Protein AF-A0A2G9UEG2-F1 (afdb_monomer)

Structure (mmCIF, N/CA/C/O backbone):
data_AF-A0A2G9UEG2-F1
#
_entry.id   AF-A0A2G9UEG2-F1
#
loop_
_atom_site.group_PDB
_atom_site.id
_atom_site.type_symbol
_atom_site.label_atom_id
_atom_site.label_alt_id
_atom_site.label_comp_id
_atom_site.label_asym_id
_atom_site.label_entity_id
_atom_site.label_seq_id
_atom_site.pdbx_PDB_ins_code
_atom_site.Cartn_x
_atom_site.Cartn_y
_atom_site.Cartn_z
_atom_site.occupancy
_atom_site.B_iso_or_equiv
_atom_site.auth_seq_id
_atom_site.auth_comp_id
_atom_site.auth_asym_id
_atom_site.auth_atom_id
_atom_site.pdbx_PDB_model_num
ATOM 1 N N . MET A 1 1 ? 7.760 -17.432 30.596 1.00 38.25 1 MET A N 1
ATOM 2 C CA . MET A 1 1 ? 7.199 -16.303 29.826 1.00 38.25 1 MET A CA 1
ATOM 3 C C . MET A 1 1 ? 7.006 -16.795 28.403 1.00 38.25 1 MET A C 1
ATOM 5 O O . MET A 1 1 ? 7.996 -17.050 27.735 1.00 38.25 1 MET A O 1
ATOM 9 N N . VAL A 1 2 ? 5.769 -17.076 27.994 1.00 44.31 2 VAL A N 1
ATOM 10 C CA . VAL A 1 2 ? 5.462 -17.535 26.629 1.00 44.31 2 VAL A CA 1
ATOM 11 C C . VAL A 1 2 ? 5.558 -16.311 25.720 1.00 44.31 2 VAL A C 1
ATOM 13 O O . VAL A 1 2 ? 4.863 -15.330 25.967 1.00 44.31 2 VAL A O 1
ATOM 16 N N . SER A 1 3 ? 6.457 -16.313 24.736 1.00 55.91 3 SER A N 1
ATOM 17 C CA . SER A 1 3 ? 6.538 -15.226 23.756 1.00 55.91 3 SER A CA 1
ATOM 18 C C . SER A 1 3 ? 5.252 -15.209 22.929 1.00 55.91 3 SER A C 1
ATOM 20 O O . SER A 1 3 ? 4.931 -16.217 22.297 1.00 55.91 3 SER A O 1
ATOM 22 N N . SER A 1 4 ? 4.517 -14.095 22.947 1.00 63.75 4 SER A N 1
ATOM 23 C CA . SER A 1 4 ? 3.327 -13.897 22.113 1.00 63.75 4 SER A CA 1
ATOM 24 C C . SER A 1 4 ? 3.671 -14.035 20.628 1.00 63.75 4 SER A C 1
ATOM 26 O O . SER A 1 4 ? 4.775 -13.693 20.196 1.00 63.75 4 SER A O 1
ATOM 28 N N . SER A 1 5 ? 2.732 -14.554 19.839 1.00 81.38 5 SER A N 1
ATOM 29 C CA . SER A 1 5 ? 2.911 -14.707 18.393 1.00 81.38 5 SER A CA 1
ATOM 30 C C . SER A 1 5 ? 2.965 -13.338 17.693 1.00 81.38 5 SER A C 1
ATOM 32 O O . SER A 1 5 ? 2.323 -12.383 18.128 1.00 81.38 5 SER A O 1
ATOM 34 N N . LEU A 1 6 ? 3.676 -13.227 16.560 1.00 85.25 6 LEU A N 1
ATOM 35 C CA . LEU A 1 6 ? 3.751 -11.978 15.771 1.00 85.25 6 LEU A CA 1
ATOM 36 C C . LEU A 1 6 ? 2.366 -11.437 15.360 1.00 85.25 6 LEU A C 1
ATOM 38 O O . LEU A 1 6 ? 2.195 -10.242 15.134 1.00 85.25 6 LEU A O 1
ATOM 42 N N . VAL A 1 7 ? 1.371 -12.320 15.238 1.00 84.94 7 VAL A N 1
ATOM 43 C CA . VAL A 1 7 ? -0.010 -11.951 14.901 1.00 84.94 7 VAL A CA 1
ATOM 44 C C . VAL A 1 7 ? -0.689 -11.255 16.074 1.00 84.94 7 VAL A C 1
ATOM 46 O O . VAL A 1 7 ? -1.320 -10.224 15.871 1.00 84.94 7 VAL A O 1
ATOM 49 N N . GLU A 1 8 ? -0.534 -11.783 17.287 1.00 87.38 8 GLU A N 1
ATOM 50 C CA . GLU A 1 8 ? -1.066 -11.158 18.502 1.00 87.38 8 GLU A CA 1
ATOM 51 C C . GLU A 1 8 ? -0.405 -9.801 18.754 1.00 87.38 8 GLU A C 1
ATOM 53 O O . GLU A 1 8 ? -1.088 -8.852 19.127 1.00 87.38 8 GLU A O 1
ATOM 58 N N . GLN A 1 9 ? 0.900 -9.685 18.481 1.00 91.94 9 GLN A N 1
ATOM 59 C CA . GLN A 1 9 ? 1.622 -8.411 18.552 1.00 91.94 9 GLN A CA 1
ATOM 60 C C . GLN A 1 9 ? 1.038 -7.387 17.572 1.00 91.94 9 GLN A C 1
ATOM 62 O O . GLN A 1 9 ? 0.640 -6.305 17.992 1.00 91.94 9 GLN A O 1
ATOM 67 N N . ARG A 1 10 ? 0.862 -7.759 16.295 1.00 91.19 10 ARG A N 1
ATOM 68 C CA . ARG A 1 10 ? 0.233 -6.885 15.289 1.00 91.19 10 ARG A CA 1
ATOM 69 C C . ARG A 1 10 ? -1.197 -6.494 15.665 1.00 91.19 10 ARG A C 1
ATOM 71 O O . ARG A 1 10 ? -1.585 -5.351 15.478 1.00 91.19 10 ARG A O 1
ATOM 78 N N . GLN A 1 11 ? -1.987 -7.429 16.192 1.00 91.94 11 GLN A N 1
ATOM 79 C CA . GLN A 1 11 ? -3.360 -7.156 16.630 1.00 91.94 11 GLN A CA 1
ATOM 80 C C . GLN A 1 11 ? -3.393 -6.180 17.813 1.00 91.94 11 GLN A C 1
ATOM 82 O O . GLN A 1 11 ? -4.252 -5.300 17.852 1.00 91.94 11 GLN A O 1
ATOM 87 N N . ALA A 1 12 ? -2.451 -6.305 18.752 1.00 92.88 12 ALA A N 1
ATOM 88 C CA . ALA A 1 12 ? -2.298 -5.368 19.860 1.00 92.88 12 ALA A CA 1
ATOM 89 C C . ALA A 1 12 ? -1.864 -3.975 19.374 1.00 92.88 12 ALA A C 1
ATOM 91 O O . ALA A 1 12 ? -2.416 -2.977 19.831 1.00 92.88 12 ALA A O 1
ATOM 92 N N . GLU A 1 13 ? -0.937 -3.903 18.415 1.00 95.81 13 GLU A N 1
ATOM 93 C CA . GLU A 1 13 ? -0.506 -2.650 17.781 1.00 95.81 13 GLU A CA 1
ATOM 94 C C . GLU A 1 13 ? -1.647 -1.972 17.012 1.00 95.81 13 GLU A C 1
ATOM 96 O O . GLU A 1 13 ? -1.899 -0.786 17.212 1.00 95.81 13 GLU A O 1
ATOM 101 N N . GLU A 1 14 ? -2.389 -2.718 16.186 1.00 95.00 14 GLU A N 1
ATOM 102 C CA . GLU A 1 14 ? -3.573 -2.216 15.476 1.00 95.00 14 GLU A CA 1
ATOM 103 C C . GLU A 1 14 ? -4.626 -1.681 16.453 1.00 95.00 14 GLU A C 1
ATOM 105 O O . GLU A 1 14 ? -5.210 -0.623 16.216 1.00 95.00 14 GLU A O 1
ATOM 110 N N . LYS A 1 15 ? -4.858 -2.389 17.566 1.00 94.31 15 LYS A N 1
ATOM 111 C CA . LYS A 1 15 ? -5.789 -1.949 18.609 1.00 94.31 15 LYS A CA 1
ATOM 112 C C . LYS A 1 15 ? -5.310 -0.667 19.286 1.00 94.31 15 LYS A C 1
ATOM 114 O O . LYS A 1 15 ? -6.088 0.272 19.405 1.00 94.31 15 LYS A O 1
ATOM 119 N N . ALA A 1 16 ? -4.033 -0.588 19.652 1.00 96.38 16 ALA A N 1
ATOM 120 C CA . ALA A 1 16 ? -3.452 0.614 20.242 1.00 96.38 16 ALA A CA 1
ATOM 121 C C . ALA A 1 16 ? -3.522 1.819 19.286 1.00 96.38 16 ALA A C 1
ATOM 123 O O . ALA A 1 16 ? -3.864 2.923 19.709 1.00 96.38 16 ALA A O 1
ATOM 124 N N . ALA A 1 17 ? -3.257 1.611 17.991 1.00 96.69 17 ALA A N 1
ATOM 125 C CA . ALA A 1 17 ? -3.389 2.645 16.967 1.00 96.69 17 ALA A CA 1
ATOM 126 C C . ALA A 1 17 ? -4.845 3.120 16.813 1.00 96.69 17 ALA A C 1
ATOM 128 O O . ALA A 1 17 ? -5.097 4.321 16.699 1.00 96.69 17 ALA A O 1
ATOM 129 N N . TRP A 1 18 ? -5.809 2.196 16.857 1.00 95.00 18 TRP A N 1
ATOM 130 C CA . TRP A 1 18 ? -7.236 2.520 16.816 1.00 95.00 18 TRP A CA 1
ATOM 131 C C . TRP A 1 18 ? -7.689 3.294 18.057 1.00 95.00 18 TRP A C 1
ATOM 133 O O . TRP A 1 18 ? -8.358 4.321 17.940 1.00 95.00 18 TRP A O 1
ATOM 143 N N . ASP A 1 19 ? -7.270 2.862 19.245 1.00 94.69 19 ASP A N 1
ATOM 144 C CA . ASP A 1 19 ? -7.571 3.547 20.501 1.00 94.69 19 ASP A CA 1
ATOM 145 C C . ASP A 1 19 ? -6.984 4.968 20.510 1.00 94.69 19 ASP A C 1
ATOM 147 O O . ASP A 1 19 ? -7.671 5.920 20.891 1.00 94.69 19 ASP A O 1
ATOM 151 N N . ALA A 1 20 ? -5.757 5.145 20.010 1.00 97.00 20 ALA A N 1
ATOM 152 C CA . ALA A 1 20 ? -5.134 6.457 19.843 1.00 97.00 20 ALA A CA 1
ATOM 153 C C . ALA A 1 20 ? -5.903 7.349 18.851 1.00 97.00 20 ALA A C 1
ATOM 155 O O . ALA A 1 20 ? -6.127 8.529 19.130 1.00 97.00 20 ALA A O 1
ATOM 156 N N . TYR A 1 21 ? -6.375 6.795 17.727 1.00 95.00 21 TYR A N 1
ATOM 157 C CA . TYR A 1 21 ? -7.241 7.513 16.784 1.00 95.00 21 TYR A CA 1
ATOM 158 C C . TYR A 1 21 ? -8.518 8.025 17.465 1.00 95.00 21 TYR A C 1
ATOM 160 O O . TYR A 1 21 ? -8.904 9.185 17.294 1.00 95.00 21 TYR A O 1
ATOM 168 N N . TRP A 1 22 ? -9.160 7.194 18.288 1.00 94.38 22 TRP A N 1
ATOM 169 C CA . TRP A 1 22 ? -10.348 7.596 19.040 1.00 94.38 22 TRP A CA 1
ATOM 170 C C . TRP A 1 22 ? -10.064 8.644 20.112 1.00 94.38 22 TRP A C 1
ATOM 172 O O . TRP A 1 22 ? -10.909 9.514 20.331 1.00 94.38 22 TRP A O 1
ATOM 182 N N . GLN A 1 23 ? -8.895 8.596 20.753 1.00 94.44 23 GLN A N 1
ATOM 183 C CA . GLN A 1 23 ? -8.455 9.636 21.686 1.00 94.44 23 GLN A CA 1
ATOM 184 C C . GLN A 1 23 ? -8.277 10.983 20.980 1.00 94.44 23 GLN A C 1
ATOM 186 O O . GLN A 1 23 ? -8.799 11.993 21.454 1.00 94.44 23 GLN A O 1
ATOM 191 N N . LEU A 1 24 ? -7.613 10.991 19.820 1.00 95.75 24 LEU A N 1
ATOM 192 C CA . LEU A 1 24 ? -7.469 12.177 18.971 1.00 95.75 24 LEU A CA 1
ATOM 193 C C . LEU A 1 24 ? -8.833 12.739 18.566 1.00 95.75 24 LEU A C 1
ATOM 195 O O . LEU A 1 24 ? -9.113 13.919 18.761 1.00 95.75 24 LEU A O 1
ATOM 199 N N . ARG A 1 25 ? -9.733 11.877 18.090 1.00 93.88 25 ARG A N 1
ATOM 200 C CA . ARG A 1 25 ? -11.063 12.306 17.648 1.00 93.88 25 ARG A CA 1
ATOM 201 C C . ARG A 1 25 ? -11.949 12.802 18.789 1.00 93.88 25 ARG A C 1
ATOM 203 O O . ARG A 1 25 ? -12.797 13.664 18.565 1.00 93.88 25 ARG A O 1
ATOM 210 N N . ASP A 1 26 ? -11.774 12.277 20.003 1.00 93.88 26 ASP A N 1
ATOM 211 C CA . ASP A 1 26 ? -12.432 12.827 21.189 1.00 93.88 26 ASP A CA 1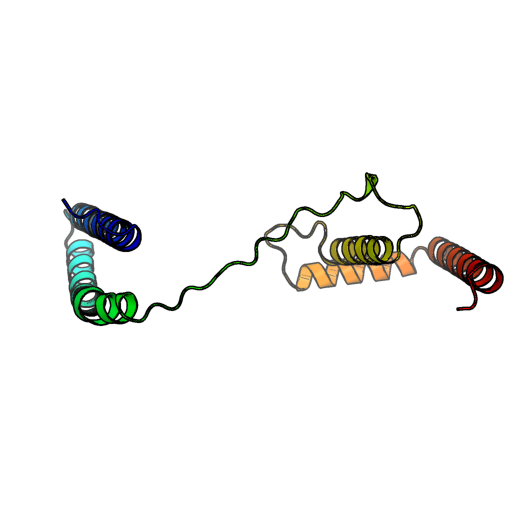
ATOM 212 C C . ASP A 1 26 ? -11.939 14.247 21.473 1.00 93.88 26 ASP A C 1
ATOM 214 O O . ASP A 1 26 ? -12.778 15.118 21.698 1.00 93.88 26 ASP A O 1
ATOM 218 N N . LEU A 1 27 ? -10.625 14.491 21.411 1.00 94.50 27 LEU A N 1
ATOM 219 C CA . LEU A 1 27 ? -10.025 15.817 21.600 1.00 94.50 27 LEU A CA 1
ATOM 220 C C . LEU A 1 27 ? -10.539 16.824 20.563 1.00 94.50 27 LEU A C 1
ATOM 222 O O . LEU A 1 27 ? -11.039 17.876 20.959 1.00 94.50 27 LEU A O 1
ATOM 226 N N . ASP A 1 28 ? -10.524 16.464 19.277 1.00 93.19 28 ASP A N 1
ATOM 227 C CA . ASP A 1 28 ? -11.008 17.316 18.176 1.00 93.19 28 ASP A CA 1
ATOM 228 C C . ASP A 1 28 ? -12.510 17.628 18.275 1.00 93.19 28 ASP A C 1
ATOM 230 O O . ASP A 1 28 ? -12.990 18.643 17.772 1.00 93.19 28 ASP A O 1
ATOM 234 N N . SER A 1 29 ? -13.283 16.756 18.929 1.00 92.06 29 SER A N 1
ATOM 235 C CA . SER A 1 29 ? -14.724 16.955 19.116 1.00 92.06 29 SER A CA 1
ATOM 236 C C . SER A 1 29 ? -15.076 17.957 20.222 1.00 92.06 29 SER A C 1
ATOM 238 O O . SER A 1 29 ? -16.243 18.342 20.346 1.00 92.06 29 SER A O 1
ATOM 240 N N . ARG A 1 30 ? -14.111 18.350 21.067 1.00 90.94 30 ARG A N 1
ATOM 241 C CA . ARG A 1 30 ? -14.340 19.260 22.201 1.00 90.94 30 ARG A CA 1
ATOM 242 C C . ARG A 1 30 ? -14.481 20.704 21.703 1.00 90.94 30 ARG A C 1
ATOM 244 O O . ARG A 1 30 ? -13.825 21.123 20.761 1.00 90.94 30 ARG A O 1
ATOM 251 N N . GLY A 1 31 ? -15.342 21.483 22.358 1.00 89.38 31 GLY A N 1
ATOM 252 C CA . GLY A 1 31 ? -15.510 22.921 22.101 1.00 89.38 31 GLY A CA 1
ATOM 253 C C . GLY A 1 31 ? -16.866 23.299 21.506 1.00 89.38 31 GLY A C 1
ATOM 254 O O . GLY A 1 31 ? -17.574 24.107 22.098 1.00 89.38 31 GLY A O 1
ATOM 255 N N . THR A 1 32 ? -17.273 22.701 20.381 1.00 89.56 32 THR A N 1
ATOM 256 C CA . THR A 1 32 ? -18.563 23.007 19.727 1.00 89.56 32 THR A CA 1
ATOM 257 C C . THR A 1 32 ? -19.521 21.811 19.740 1.00 89.56 32 THR A C 1
ATOM 259 O O . THR A 1 32 ? -19.113 20.653 19.697 1.00 89.56 32 THR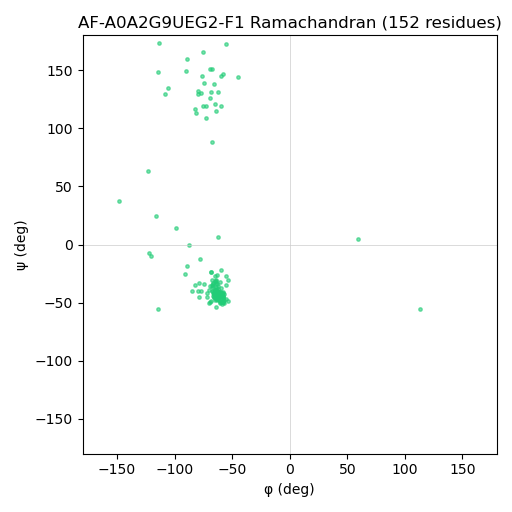 A O 1
ATOM 262 N N . ILE A 1 33 ? -20.830 22.081 19.807 1.00 91.94 33 ILE A N 1
ATOM 263 C CA . ILE A 1 33 ? -21.875 21.050 19.975 1.00 91.94 33 ILE A CA 1
ATOM 264 C C . ILE A 1 33 ? -21.965 20.092 18.777 1.00 91.94 33 ILE A C 1
ATOM 266 O O . ILE A 1 33 ? -22.123 18.885 18.957 1.00 91.94 33 ILE A O 1
ATOM 270 N N . PHE A 1 34 ? -21.845 20.604 17.551 1.00 90.06 34 PHE A N 1
ATOM 271 C CA . PHE A 1 34 ? -22.038 19.807 16.337 1.00 90.06 34 PHE A CA 1
ATOM 272 C C . PHE A 1 34 ? -21.012 18.665 16.151 1.00 90.06 34 PHE A C 1
ATOM 274 O O . PHE A 1 34 ? -21.435 17.512 16.012 1.00 90.06 34 PHE A O 1
ATOM 281 N N . PRO A 1 35 ? -19.682 18.900 16.187 1.00 92.44 35 PRO A N 1
ATOM 282 C CA . PRO A 1 35 ? -18.703 17.816 16.070 1.00 92.44 35 PRO A CA 1
ATOM 283 C C . PRO A 1 35 ? -18.769 16.838 17.248 1.00 92.44 35 PRO A C 1
ATOM 285 O O . PRO A 1 35 ? -18.578 15.639 17.043 1.00 92.44 35 PRO A O 1
ATOM 288 N N . ARG A 1 36 ? -19.126 17.308 18.452 1.00 93.56 36 ARG A N 1
ATOM 289 C CA . ARG A 1 36 ? -19.344 16.462 19.636 1.00 93.56 36 ARG A CA 1
ATOM 290 C C . ARG A 1 36 ? -20.467 15.449 19.412 1.00 93.56 36 ARG A C 1
ATOM 292 O O . ARG A 1 36 ? -20.273 14.253 19.620 1.00 93.56 36 ARG A O 1
ATOM 299 N N . MET A 1 37 ? -21.619 15.909 18.925 1.00 94.00 37 MET A N 1
ATOM 300 C CA . MET A 1 37 ? -22.751 15.036 18.593 1.00 94.00 37 MET A CA 1
ATOM 301 C C . MET A 1 37 ? -22.390 14.035 17.488 1.00 94.00 37 MET A C 1
ATOM 303 O O . MET A 1 37 ? -22.663 12.840 17.619 1.00 94.00 37 MET A O 1
ATOM 307 N N . ARG A 1 38 ? -21.708 14.490 16.427 1.00 93.56 38 ARG A N 1
ATOM 308 C CA . ARG A 1 38 ? -21.245 13.621 15.331 1.00 93.56 38 ARG A CA 1
ATOM 309 C C . ARG A 1 38 ? -20.250 12.557 15.808 1.00 93.56 38 ARG A C 1
ATOM 311 O O . ARG A 1 38 ? -20.308 11.418 15.344 1.00 93.56 38 ARG A O 1
ATOM 318 N N . TYR A 1 39 ? -19.354 12.905 16.735 1.00 94.62 39 TYR A N 1
ATOM 319 C CA . TYR A 1 39 ? -18.420 11.965 17.356 1.00 94.62 39 TYR A CA 1
ATOM 320 C C . TYR A 1 39 ? -19.164 10.831 18.067 1.00 94.62 39 TYR A C 1
ATOM 322 O O . TYR A 1 39 ? -18.896 9.664 17.770 1.00 94.62 39 TYR A O 1
ATOM 330 N N . TYR A 1 40 ? -20.128 11.159 18.935 1.00 94.88 40 TYR A N 1
ATOM 331 C CA . TYR A 1 40 ? -20.900 10.156 19.672 1.00 94.88 40 TYR A CA 1
ATOM 332 C C . TYR A 1 40 ? -21.759 9.288 18.756 1.00 94.88 40 TYR A C 1
ATOM 334 O O . TYR A 1 40 ? -21.784 8.075 18.945 1.00 94.88 40 TYR A O 1
ATOM 342 N N . ALA A 1 41 ? -22.391 9.868 17.732 1.00 95.56 41 ALA A N 1
ATOM 343 C CA . ALA A 1 41 ? -23.139 9.098 16.741 1.00 95.56 41 ALA A CA 1
ATOM 344 C C . ALA A 1 41 ? -22.238 8.068 16.041 1.00 95.56 41 ALA A C 1
ATOM 346 O O . ALA A 1 41 ? -22.544 6.881 16.019 1.00 95.56 41 ALA A O 1
ATOM 347 N N . HIS A 1 42 ? -21.073 8.495 15.545 1.00 94.19 42 HIS A N 1
ATOM 348 C CA . HIS A 1 42 ? -20.127 7.584 14.897 1.00 94.19 42 HIS A CA 1
ATOM 349 C C . HIS A 1 42 ? -19.574 6.529 15.871 1.00 94.19 42 HIS A C 1
ATOM 351 O O . HIS A 1 42 ? -19.396 5.377 15.490 1.00 94.19 42 HIS A O 1
ATOM 357 N N . LYS A 1 43 ? -19.343 6.890 17.142 1.00 95.25 43 LYS A N 1
ATOM 358 C CA . LYS A 1 43 ? -18.917 5.942 18.186 1.00 95.25 43 LYS A CA 1
ATOM 359 C C . LYS A 1 43 ? -19.984 4.898 18.494 1.00 95.25 43 LYS A C 1
ATOM 361 O O . LYS A 1 43 ? -19.645 3.738 18.688 1.00 95.25 43 LYS A O 1
ATOM 366 N N . ALA A 1 44 ? -21.253 5.293 18.514 1.00 95.12 44 ALA A N 1
ATOM 367 C CA . ALA A 1 44 ? -22.368 4.385 18.756 1.00 95.12 44 ALA A CA 1
ATOM 368 C C . ALA A 1 44 ? -22.509 3.326 17.650 1.00 95.12 44 ALA A C 1
ATOM 370 O O . ALA A 1 44 ? -22.879 2.196 17.949 1.00 95.12 44 ALA A O 1
ATOM 371 N N . PHE A 1 45 ? -22.176 3.668 16.400 1.00 94.06 45 PHE A N 1
ATOM 372 C CA . PHE A 1 45 ? -22.164 2.708 15.291 1.00 94.06 45 PHE A CA 1
ATOM 373 C C . PHE A 1 45 ? -20.906 1.839 15.254 1.00 94.06 45 PHE A C 1
ATOM 375 O O . PHE A 1 45 ? -20.997 0.645 14.985 1.00 94.06 45 PHE A O 1
ATOM 382 N N . ASP A 1 46 ? -19.736 2.411 15.533 1.00 94.25 46 ASP A N 1
ATOM 383 C CA . ASP A 1 46 ? -18.472 1.677 15.441 1.00 94.25 46 ASP A CA 1
ATOM 384 C C . ASP A 1 46 ? -18.212 0.754 16.645 1.00 94.25 46 ASP A C 1
ATOM 386 O O . ASP A 1 46 ? -17.659 -0.331 16.484 1.00 94.25 46 ASP A O 1
ATOM 390 N N . ALA A 1 47 ? -18.659 1.124 17.850 1.00 94.62 47 ALA A N 1
ATOM 391 C CA . ALA A 1 47 ? -18.496 0.305 19.053 1.00 94.62 47 ALA A CA 1
ATOM 392 C C . ALA A 1 47 ? -19.032 -1.137 18.905 1.00 94.62 47 ALA A C 1
ATOM 394 O O . ALA A 1 47 ? -18.288 -2.070 19.224 1.00 94.62 47 ALA A O 1
ATOM 395 N N . PRO A 1 48 ? -20.262 -1.376 18.400 1.00 97.31 48 PRO A N 1
ATOM 396 C CA . PRO A 1 48 ? -20.735 -2.739 18.171 1.00 97.31 48 PRO A CA 1
ATOM 397 C C . PRO A 1 48 ? -19.948 -3.461 17.065 1.00 97.31 48 PRO A C 1
ATOM 399 O O . PRO A 1 48 ? -19.715 -4.664 17.184 1.00 97.31 48 PRO A O 1
ATOM 402 N N . ALA A 1 49 ? -19.481 -2.756 16.027 1.00 94.94 49 ALA A N 1
ATOM 403 C CA . ALA A 1 49 ? -18.657 -3.350 14.972 1.00 94.94 49 ALA A CA 1
ATOM 404 C C . ALA A 1 49 ? -17.281 -3.791 15.504 1.00 94.94 49 ALA A C 1
ATOM 406 O O . ALA A 1 49 ? -16.838 -4.912 15.242 1.00 94.94 49 ALA A O 1
ATOM 407 N N . THR A 1 50 ? -16.639 -2.948 16.316 1.00 94.75 50 THR A N 1
ATOM 408 C CA . THR A 1 50 ? -15.363 -3.251 16.973 1.00 94.75 50 THR A CA 1
ATOM 409 C C . THR A 1 50 ? -15.514 -4.418 17.951 1.00 94.75 50 THR A C 1
ATOM 411 O O . THR A 1 50 ? -14.712 -5.352 17.913 1.00 94.75 50 THR A O 1
ATOM 414 N N . TRP A 1 51 ? -16.585 -4.441 18.755 1.00 95.50 51 TRP A N 1
ATOM 415 C CA . TRP A 1 51 ? -16.890 -5.570 19.640 1.00 95.50 51 TRP A CA 1
ATOM 416 C C . TRP A 1 51 ? -17.046 -6.886 18.868 1.00 95.50 51 TRP A C 1
ATOM 418 O O . TRP A 1 51 ? -16.457 -7.895 19.257 1.00 95.50 51 TRP A O 1
ATOM 428 N N . PHE A 1 52 ? -17.795 -6.880 17.763 1.00 96.75 52 PHE A N 1
ATOM 429 C CA . PHE A 1 52 ? -17.998 -8.067 16.932 1.00 96.75 52 PHE A CA 1
ATOM 430 C C . PHE A 1 52 ? -16.680 -8.555 16.311 1.00 96.75 52 PHE A C 1
ATOM 432 O O . PHE A 1 52 ? -16.375 -9.752 16.336 1.00 96.75 52 PHE A O 1
ATOM 439 N N . ARG A 1 53 ? -15.859 -7.622 15.806 1.00 94.88 53 ARG A N 1
ATOM 440 C CA . ARG A 1 53 ? -14.535 -7.915 15.243 1.00 94.88 53 ARG A CA 1
ATOM 441 C C . ARG A 1 53 ? -13.634 -8.608 16.266 1.00 94.88 53 ARG A C 1
ATOM 443 O O . ARG A 1 53 ? -13.041 -9.634 15.945 1.00 94.88 53 ARG A O 1
ATOM 450 N N . GLU A 1 54 ? -13.535 -8.063 17.477 1.00 93.56 54 GLU A N 1
ATOM 451 C CA . GLU A 1 54 ? -12.622 -8.558 18.518 1.00 93.56 54 GLU A CA 1
ATOM 452 C C . GLU A 1 54 ? -13.132 -9.830 19.201 1.00 93.56 54 GLU A C 1
ATOM 454 O O . GLU A 1 54 ? -12.365 -10.758 19.440 1.00 93.56 54 GLU A O 1
ATOM 459 N N . THR A 1 55 ? -14.435 -9.909 19.472 1.00 94.44 55 THR A N 1
ATOM 460 C CA . THR A 1 55 ? -15.019 -11.012 20.251 1.00 94.44 55 THR A CA 1
ATOM 461 C C . THR A 1 55 ? -15.288 -12.248 19.397 1.00 94.44 55 THR A C 1
ATOM 463 O O . THR A 1 55 ? -15.161 -13.368 19.887 1.00 94.44 55 THR A O 1
ATOM 466 N N . ILE A 1 56 ? -15.674 -12.072 18.127 1.00 94.94 56 ILE A N 1
ATOM 467 C CA . ILE A 1 56 ? -16.140 -13.171 17.267 1.00 94.94 56 ILE A CA 1
ATOM 468 C C . ILE A 1 56 ? -15.176 -13.402 16.101 1.00 94.94 56 ILE A C 1
ATOM 470 O O . ILE A 1 56 ? -14.664 -14.509 15.938 1.00 94.94 56 ILE A O 1
ATOM 474 N N . VAL A 1 57 ? -14.884 -12.375 15.299 1.00 93.38 57 VAL A N 1
ATOM 475 C CA . VAL A 1 57 ? -14.140 -12.556 14.037 1.00 93.38 57 VAL A CA 1
ATOM 476 C C . VAL A 1 57 ? -12.674 -12.925 14.272 1.00 93.38 57 VAL A C 1
ATOM 478 O O . VAL A 1 57 ? -12.188 -13.900 13.699 1.00 93.38 57 VAL A O 1
ATOM 481 N N . GLN A 1 58 ? -11.961 -12.176 15.115 1.00 91.88 58 GLN A N 1
ATOM 482 C CA . GLN A 1 58 ? -10.545 -12.414 15.407 1.00 91.88 58 GLN A CA 1
ATOM 483 C C . GLN A 1 58 ? -10.254 -13.819 15.950 1.00 91.88 58 GLN A C 1
ATOM 485 O O . GLN A 1 58 ? -9.385 -14.476 15.378 1.00 91.88 58 GLN A O 1
ATOM 490 N N . PRO A 1 59 ? -10.950 -14.342 16.980 1.00 93.00 59 PRO A N 1
ATOM 491 C CA . PRO A 1 59 ? -10.658 -15.680 17.487 1.00 93.00 59 PRO A CA 1
ATOM 492 C C . PRO A 1 59 ? -11.000 -16.782 16.481 1.00 93.00 59 PRO A C 1
ATOM 494 O O . PRO A 1 59 ? -10.257 -17.757 16.388 1.00 93.00 59 PRO A O 1
ATOM 497 N N . ILE A 1 60 ? -12.076 -16.635 15.698 1.00 92.25 60 ILE A N 1
ATOM 498 C CA . ILE A 1 60 ? -12.420 -17.599 14.639 1.00 92.25 60 ILE A CA 1
ATOM 499 C C . ILE A 1 60 ? -11.334 -17.609 13.557 1.00 92.25 60 ILE A C 1
ATOM 501 O O . ILE A 1 60 ? -10.852 -18.675 13.176 1.00 92.25 60 ILE A O 1
ATOM 505 N N . ASN A 1 61 ? -10.905 -16.431 13.099 1.00 89.56 61 ASN A N 1
ATOM 506 C CA . ASN A 1 61 ? -9.863 -16.311 12.086 1.00 89.56 61 ASN A CA 1
ATOM 507 C C . ASN A 1 61 ? -8.505 -16.805 12.605 1.00 89.56 61 ASN A C 1
ATOM 509 O O . ASN A 1 61 ? -7.820 -17.541 11.907 1.00 89.56 61 ASN A O 1
ATOM 513 N N . ASN A 1 62 ? -8.132 -16.466 13.843 1.00 87.88 62 ASN A N 1
ATOM 514 C CA . ASN A 1 62 ? -6.872 -16.902 14.450 1.00 87.88 62 ASN A CA 1
ATOM 515 C C . ASN A 1 62 ? -6.811 -18.434 14.611 1.00 87.88 62 ASN A C 1
ATOM 517 O O . ASN A 1 62 ? -5.739 -19.009 14.449 1.00 87.88 62 ASN A O 1
ATOM 521 N N . ARG A 1 63 ? -7.945 -19.103 14.880 1.00 85.94 63 ARG A N 1
ATOM 522 C CA . ARG A 1 63 ? -8.024 -20.575 14.972 1.00 85.94 63 ARG A CA 1
ATOM 523 C C . ARG A 1 63 ? -7.968 -21.273 13.608 1.00 85.94 63 ARG A C 1
ATOM 525 O O . ARG A 1 63 ? -7.395 -22.352 13.522 1.00 85.94 63 ARG A O 1
ATOM 532 N N . ASN A 1 64 ? -8.527 -20.659 12.560 1.00 86.56 64 ASN A N 1
ATOM 533 C CA . ASN A 1 64 ? -8.719 -21.283 11.242 1.00 86.56 64 ASN A CA 1
ATOM 534 C C . ASN A 1 64 ? -7.921 -20.605 10.108 1.00 86.56 64 ASN A C 1
ATOM 536 O O . ASN A 1 64 ? -8.316 -20.672 8.942 1.00 86.56 64 ASN A O 1
ATOM 540 N N . ARG A 1 65 ? -6.811 -19.923 10.415 1.00 83.62 65 ARG A N 1
ATOM 541 C CA . ARG A 1 65 ? -6.044 -19.188 9.401 1.00 83.62 65 ARG A CA 1
ATOM 542 C C . ARG A 1 65 ? -5.275 -20.141 8.491 1.00 83.62 65 ARG A C 1
ATOM 544 O O . ARG A 1 65 ? -4.356 -20.827 8.930 1.00 83.62 65 ARG A O 1
ATOM 551 N N . LEU A 1 66 ? -5.577 -20.093 7.197 1.00 83.75 66 LEU A N 1
ATOM 552 C CA . LEU A 1 66 ? -4.777 -20.769 6.182 1.00 83.75 66 LEU A CA 1
ATOM 553 C C . LEU A 1 66 ? -3.523 -19.934 5.860 1.00 83.75 66 LEU A C 1
ATOM 555 O O . LEU A 1 66 ? -3.644 -18.729 5.604 1.00 83.75 66 LEU A O 1
ATOM 559 N N . PRO A 1 67 ? -2.315 -20.528 5.875 1.00 86.62 67 PRO A N 1
ATOM 560 C CA . PRO A 1 67 ? -1.120 -19.834 5.425 1.00 86.62 67 PRO A CA 1
ATOM 561 C C . PRO A 1 67 ? -1.195 -19.633 3.908 1.00 86.62 67 PRO A C 1
ATOM 563 O O . PRO A 1 67 ? -1.372 -20.585 3.152 1.00 86.62 67 PRO A O 1
ATOM 566 N N . TYR A 1 68 ? -1.048 -18.387 3.461 1.00 87.06 68 TYR A N 1
ATOM 567 C CA . TYR A 1 68 ? -0.828 -18.068 2.055 1.00 87.06 68 TYR A CA 1
ATOM 568 C C . TYR A 1 68 ? 0.636 -17.675 1.872 1.00 87.06 68 TYR A C 1
ATOM 570 O O . TYR A 1 68 ? 1.194 -16.913 2.664 1.00 87.06 68 TYR A O 1
ATOM 578 N N . TYR A 1 69 ? 1.264 -18.205 0.829 1.00 90.25 69 TYR A N 1
ATOM 579 C CA . TYR A 1 69 ? 2.651 -17.910 0.500 1.00 90.25 69 TYR A CA 1
ATOM 580 C C . TYR A 1 69 ? 2.679 -17.049 -0.752 1.00 90.25 69 TYR A C 1
ATOM 582 O O . TYR A 1 69 ? 2.069 -17.386 -1.765 1.00 90.25 69 TYR A O 1
ATOM 590 N N . GLN A 1 70 ? 3.410 -15.943 -0.701 1.00 91.75 70 GLN A N 1
ATOM 591 C CA . GLN A 1 70 ? 3.793 -15.256 -1.925 1.00 91.75 70 GLN A CA 1
ATOM 592 C C . GLN A 1 70 ? 4.936 -16.032 -2.576 1.00 91.75 70 GLN A C 1
ATOM 594 O O . GLN A 1 70 ? 5.926 -16.367 -1.919 1.00 91.75 70 GLN A O 1
ATOM 599 N N . ARG A 1 71 ? 4.800 -16.320 -3.874 1.00 93.06 71 ARG A N 1
ATOM 600 C CA . ARG A 1 71 ? 5.876 -16.926 -4.660 1.00 93.06 71 ARG A CA 1
ATOM 601 C C . ARG A 1 71 ? 7.047 -15.945 -4.705 1.00 93.06 71 ARG A C 1
ATOM 603 O O . ARG A 1 71 ? 6.926 -14.868 -5.279 1.00 93.06 71 ARG A O 1
ATOM 610 N N . LYS A 1 72 ? 8.178 -16.324 -4.112 1.00 90.31 72 LYS A N 1
ATOM 611 C CA . LYS A 1 72 ? 9.445 -15.614 -4.302 1.00 90.31 72 LYS A CA 1
ATOM 612 C C . LYS A 1 72 ? 10.046 -16.101 -5.613 1.00 90.31 72 LYS A C 1
ATOM 614 O O . LYS A 1 72 ? 10.352 -17.284 -5.744 1.00 90.31 72 LYS A O 1
ATOM 619 N N . LEU A 1 73 ? 10.124 -15.214 -6.596 1.00 90.50 73 LEU A N 1
ATOM 620 C CA . LEU A 1 73 ? 10.829 -15.490 -7.841 1.00 90.50 73 LEU A CA 1
ATOM 621 C C . LEU A 1 73 ? 12.324 -15.283 -7.587 1.00 90.50 73 LEU A C 1
ATOM 623 O O . LEU A 1 73 ? 12.714 -14.288 -6.976 1.00 90.50 73 LEU A O 1
ATOM 627 N N . ASN A 1 74 ? 13.148 -16.239 -8.013 1.00 89.25 74 ASN A N 1
ATOM 628 C CA . ASN A 1 74 ? 14.596 -16.058 -8.010 1.00 89.25 74 ASN A CA 1
ATOM 629 C C . ASN A 1 74 ? 14.963 -15.013 -9.071 1.00 89.25 74 ASN A C 1
ATOM 631 O O . ASN A 1 74 ? 14.245 -14.873 -10.064 1.00 89.25 74 ASN A O 1
ATOM 635 N N . ARG A 1 75 ? 16.066 -14.285 -8.864 1.00 85.19 75 ARG A N 1
ATOM 636 C CA . ARG A 1 75 ? 16.589 -13.386 -9.900 1.00 85.19 75 ARG A CA 1
ATOM 637 C C . ARG A 1 75 ? 16.976 -14.218 -11.123 1.00 85.19 75 ARG A C 1
ATOM 639 O O . ARG A 1 75 ? 17.631 -15.248 -10.981 1.00 85.19 75 ARG A O 1
ATOM 646 N N . VAL A 1 76 ? 16.516 -13.774 -12.282 1.00 79.00 76 VAL A N 1
ATOM 647 C CA . VAL A 1 76 ? 16.927 -14.276 -13.596 1.00 79.00 76 VAL A CA 1
ATOM 648 C C . VAL A 1 76 ? 18.126 -13.423 -14.037 1.00 79.00 76 VAL A C 1
ATOM 650 O O . VAL A 1 76 ? 18.187 -12.267 -13.606 1.00 79.00 76 VAL A O 1
ATOM 653 N N . PRO A 1 77 ? 19.076 -13.973 -14.817 1.00 81.94 77 PRO A N 1
ATOM 654 C CA . PRO A 1 77 ? 20.095 -13.179 -15.501 1.00 81.94 77 PRO A CA 1
ATOM 655 C C . PRO A 1 77 ? 19.501 -11.940 -16.174 1.00 81.94 77 PRO A C 1
ATOM 657 O O . PRO A 1 77 ? 18.366 -11.979 -16.661 1.00 81.94 77 PRO A O 1
ATOM 660 N N . GLU A 1 78 ? 20.255 -10.846 -16.158 1.00 75.50 78 GLU A N 1
ATOM 661 C CA . GLU A 1 78 ? 19.875 -9.616 -16.849 1.00 75.50 78 GLU A CA 1
ATOM 662 C C . GLU A 1 78 ? 20.087 -9.768 -18.370 1.00 75.50 78 GLU A C 1
ATOM 664 O O . GLU A 1 78 ? 20.681 -10.736 -18.851 1.00 75.50 78 GLU A O 1
ATOM 669 N N . ILE A 1 79 ? 19.516 -8.846 -19.152 1.00 71.38 79 ILE A N 1
ATOM 670 C CA . ILE A 1 79 ? 19.479 -8.930 -20.624 1.00 71.38 79 ILE A CA 1
ATOM 671 C C . ILE A 1 79 ? 20.893 -8.849 -21.227 1.00 71.38 79 ILE A C 1
ATOM 673 O O . ILE A 1 79 ? 21.157 -9.411 -22.282 1.00 71.38 79 ILE A O 1
ATOM 677 N N . ASP A 1 80 ? 21.835 -8.200 -20.553 1.00 73.69 80 ASP A N 1
ATOM 678 C CA . ASP A 1 80 ? 23.238 -8.101 -20.963 1.00 73.69 80 ASP A CA 1
ATOM 679 C C . ASP A 1 80 ? 24.001 -9.436 -20.895 1.00 73.69 80 ASP A C 1
ATOM 681 O O . ASP A 1 80 ? 24.982 -9.621 -21.618 1.00 73.69 80 ASP A O 1
ATOM 685 N N . GLU A 1 81 ? 23.543 -10.382 -20.074 1.00 75.94 81 GLU A N 1
ATOM 686 C CA . GLU A 1 81 ? 24.162 -11.703 -19.902 1.00 75.94 81 GLU A CA 1
ATOM 687 C C . GLU A 1 81 ? 23.652 -12.750 -20.913 1.00 75.94 81 GLU A C 1
ATOM 689 O O . GLU A 1 81 ? 24.088 -13.907 -20.893 1.00 75.94 81 GLU A O 1
ATOM 694 N N . CYS A 1 82 ? 22.724 -12.377 -21.801 1.00 75.00 82 CYS A N 1
ATOM 695 C CA . CYS A 1 82 ? 22.069 -13.319 -22.699 1.00 75.00 82 CYS A CA 1
ATOM 696 C C . CYS A 1 82 ? 22.775 -13.544 -24.047 1.00 75.00 82 CYS A C 1
ATOM 698 O O . CYS A 1 82 ? 23.578 -12.742 -24.524 1.00 75.00 82 CYS A O 1
ATOM 700 N N . GLY A 1 83 ? 22.459 -14.674 -24.688 1.00 75.50 83 GLY A N 1
ATOM 701 C CA . GLY A 1 83 ? 22.887 -14.952 -26.057 1.00 75.50 83 GLY A CA 1
ATOM 702 C C . GLY A 1 83 ? 22.078 -14.136 -27.068 1.00 75.50 83 GLY A C 1
ATOM 703 O O . GLY A 1 83 ? 20.861 -14.063 -26.967 1.00 75.50 83 GLY A O 1
ATOM 704 N N . VAL A 1 84 ? 22.751 -13.601 -28.091 1.00 65.88 84 VAL A N 1
ATOM 705 C CA . VAL A 1 84 ? 22.231 -12.625 -29.079 1.00 65.88 84 VAL A CA 1
ATOM 706 C C . VAL A 1 84 ? 21.056 -13.132 -29.957 1.00 65.88 84 VAL A C 1
ATOM 708 O O . VAL A 1 84 ? 20.639 -12.428 -30.859 1.00 65.88 84 VAL A O 1
ATOM 711 N N . ASN A 1 85 ? 20.488 -14.322 -29.722 1.00 69.31 85 ASN A N 1
ATOM 712 C CA . ASN A 1 85 ? 19.333 -14.858 -30.472 1.00 69.31 85 ASN A CA 1
ATOM 713 C C . ASN A 1 85 ? 18.433 -15.766 -29.600 1.00 69.31 85 ASN A C 1
ATOM 715 O O . ASN A 1 85 ? 17.986 -16.827 -30.048 1.00 69.31 85 ASN A O 1
ATOM 719 N N . ASP A 1 86 ? 18.241 -15.433 -28.318 1.00 76.44 86 ASP A N 1
ATOM 720 C CA . ASP A 1 86 ? 17.285 -16.156 -27.470 1.00 76.44 86 ASP A CA 1
ATOM 721 C C . ASP A 1 86 ? 15.860 -15.630 -27.695 1.00 76.44 86 ASP A C 1
ATOM 723 O O . ASP A 1 86 ? 15.535 -14.484 -27.379 1.00 76.44 86 ASP A O 1
ATOM 727 N N . LYS A 1 87 ? 14.983 -16.502 -28.198 1.00 80.19 87 LYS A N 1
ATOM 728 C CA . LYS A 1 87 ? 13.584 -16.187 -28.508 1.00 80.19 87 LYS A CA 1
ATOM 729 C C . LYS A 1 87 ? 12.819 -15.610 -27.314 1.00 80.19 87 LYS A C 1
ATOM 731 O O . LYS A 1 87 ? 11.949 -14.765 -27.491 1.00 80.19 87 LYS A O 1
ATOM 736 N N . VAL A 1 88 ? 13.119 -16.063 -26.094 1.00 79.19 88 VAL A N 1
ATOM 737 C CA . VAL A 1 88 ? 12.416 -15.581 -24.890 1.00 79.19 88 VAL A CA 1
ATOM 738 C C . VAL A 1 88 ? 12.675 -14.091 -24.658 1.00 79.19 88 VAL A C 1
ATOM 740 O O . VAL A 1 88 ? 11.810 -13.385 -24.142 1.00 79.19 88 VAL A O 1
ATOM 743 N N . ILE A 1 89 ? 13.855 -13.618 -25.047 1.00 77.44 89 ILE A N 1
ATOM 744 C CA . ILE A 1 89 ? 14.294 -12.240 -24.840 1.00 77.44 89 ILE A CA 1
ATOM 745 C C . ILE A 1 89 ? 13.771 -11.353 -25.959 1.00 77.44 89 ILE A C 1
ATOM 747 O O . ILE A 1 89 ? 13.241 -10.287 -25.667 1.00 77.44 89 ILE A O 1
ATOM 751 N N . GLU A 1 90 ? 13.781 -11.838 -27.201 1.00 79.00 90 GLU A N 1
ATOM 752 C CA . GLU A 1 90 ? 13.103 -11.170 -28.319 1.00 79.00 90 GLU A CA 1
ATOM 753 C C . GLU A 1 90 ? 11.611 -10.942 -28.018 1.00 79.00 90 GLU A C 1
ATOM 755 O O . GLU A 1 90 ? 11.103 -9.828 -28.166 1.00 79.00 90 GLU A O 1
ATOM 760 N N . ASP A 1 91 ? 10.918 -11.973 -27.516 1.00 81.94 91 ASP A N 1
ATOM 761 C CA . ASP A 1 91 ? 9.510 -11.875 -27.120 1.00 81.94 91 ASP A CA 1
ATOM 762 C C . ASP A 1 91 ? 9.323 -10.856 -25.972 1.00 81.94 91 ASP A C 1
ATOM 764 O O . ASP A 1 91 ? 8.311 -10.151 -25.916 1.00 81.94 91 ASP A O 1
ATOM 768 N N . LEU A 1 92 ? 10.273 -10.758 -25.035 1.00 82.81 92 LEU A N 1
ATOM 769 C CA . LEU A 1 92 ? 10.220 -9.799 -23.928 1.00 82.81 92 LEU A CA 1
ATOM 770 C C . LEU A 1 92 ? 10.409 -8.358 -24.420 1.00 82.81 92 LEU A C 1
ATOM 772 O O . LEU A 1 92 ? 9.575 -7.507 -24.110 1.00 82.81 92 LEU A O 1
ATOM 776 N N . GLU A 1 93 ? 11.434 -8.098 -25.230 1.00 80.69 93 GLU A N 1
ATOM 777 C CA . GLU A 1 93 ? 11.707 -6.780 -25.811 1.00 80.69 93 GLU A CA 1
ATOM 778 C C . GLU A 1 93 ? 10.547 -6.297 -26.694 1.00 80.69 93 GLU A C 1
ATOM 780 O O . GLU A 1 93 ? 10.135 -5.135 -26.614 1.00 80.69 93 GLU A O 1
ATOM 785 N N . GLU A 1 94 ? 9.945 -7.191 -27.489 1.00 84.31 94 GLU A N 1
ATOM 786 C CA . GLU A 1 94 ? 8.758 -6.867 -28.281 1.00 84.31 94 GLU A CA 1
ATOM 787 C C . GLU A 1 94 ? 7.564 -6.503 -27.382 1.00 84.31 94 GLU A C 1
ATOM 789 O O . GLU A 1 94 ? 6.847 -5.531 -27.649 1.00 84.31 94 GLU A O 1
ATOM 794 N N . ASN A 1 95 ? 7.344 -7.250 -26.297 1.00 85.62 95 ASN A N 1
ATOM 795 C CA . ASN A 1 95 ? 6.266 -6.969 -25.350 1.00 85.62 95 ASN A CA 1
ATOM 796 C C . ASN A 1 95 ? 6.472 -5.640 -24.610 1.00 85.62 95 ASN A C 1
ATOM 798 O O . ASN A 1 95 ? 5.515 -4.874 -24.457 1.00 85.62 95 ASN A O 1
ATOM 802 N N . GLU A 1 96 ? 7.700 -5.337 -24.190 1.00 87.25 96 GLU A N 1
ATOM 803 C CA . GLU A 1 96 ? 8.052 -4.066 -23.554 1.00 87.25 96 GLU A CA 1
ATOM 804 C C . GLU A 1 96 ? 7.855 -2.887 -24.511 1.00 87.25 96 GLU A C 1
ATOM 806 O O . GLU A 1 96 ? 7.198 -1.901 -24.156 1.00 87.25 96 GLU A O 1
ATOM 811 N N . LEU A 1 97 ? 8.324 -3.010 -25.757 1.00 87.88 97 LEU A N 1
ATOM 812 C CA . LEU A 1 97 ? 8.123 -1.999 -26.792 1.00 87.88 97 LEU A CA 1
ATOM 813 C C . LEU A 1 97 ? 6.630 -1.789 -27.082 1.00 87.88 97 LEU A C 1
ATOM 815 O O . LEU A 1 97 ? 6.166 -0.650 -27.148 1.00 87.88 97 LEU A O 1
ATOM 819 N N . ASN A 1 98 ? 5.848 -2.865 -27.207 1.00 87.25 98 ASN A N 1
ATOM 820 C CA . ASN A 1 98 ? 4.402 -2.794 -27.431 1.00 87.25 98 ASN A CA 1
ATOM 821 C C . ASN A 1 98 ? 3.668 -2.129 -26.257 1.00 87.25 98 ASN A C 1
ATOM 823 O O . ASN A 1 98 ? 2.768 -1.304 -26.469 1.00 87.25 98 ASN A O 1
ATOM 827 N N . PHE A 1 99 ? 4.067 -2.438 -25.020 1.00 90.88 99 PHE A N 1
ATOM 828 C CA . PHE A 1 99 ? 3.542 -1.783 -23.826 1.00 90.88 99 PHE A CA 1
ATOM 829 C C . PHE A 1 99 ? 3.868 -0.286 -23.831 1.00 90.88 99 PHE A C 1
ATOM 831 O O . PHE A 1 99 ? 2.968 0.537 -23.644 1.00 90.88 99 PHE A O 1
ATOM 838 N N . PHE A 1 100 ? 5.117 0.085 -24.121 1.00 90.69 100 PHE A N 1
ATOM 839 C CA . PHE A 1 100 ? 5.555 1.479 -24.156 1.00 90.69 100 PHE A CA 1
ATOM 840 C C . PHE A 1 100 ? 4.896 2.277 -25.293 1.00 90.69 100 PHE A C 1
ATOM 842 O O . PHE A 1 100 ? 4.432 3.403 -25.094 1.00 90.69 100 PHE A O 1
ATOM 849 N N . ILE A 1 101 ? 4.735 1.688 -26.479 1.00 90.88 101 ILE A N 1
ATOM 850 C CA . ILE A 1 101 ? 3.994 2.312 -27.584 1.00 90.88 101 ILE A CA 1
ATOM 851 C C . ILE A 1 101 ? 2.564 2.645 -27.140 1.00 90.88 101 ILE A C 1
ATOM 853 O O . ILE A 1 101 ? 2.074 3.745 -27.414 1.00 90.88 101 ILE A O 1
ATOM 857 N N . LYS A 1 102 ? 1.904 1.740 -26.409 1.00 85.94 102 LYS A N 1
ATOM 858 C CA . LYS A 1 102 ? 0.507 1.911 -25.992 1.00 85.94 102 LYS A CA 1
ATOM 859 C C . LYS A 1 102 ? 0.333 2.843 -24.790 1.00 85.94 102 LYS A C 1
ATOM 861 O O . LYS A 1 102 ? -0.541 3.704 -24.825 1.00 85.94 102 LYS A O 1
ATOM 866 N N . TYR A 1 103 ? 1.159 2.691 -23.760 1.00 92.00 103 TYR A N 1
ATOM 867 C CA . TYR A 1 103 ? 0.972 3.335 -22.453 1.00 92.00 103 TYR A CA 1
ATOM 868 C C . TYR A 1 103 ? 2.146 4.211 -22.006 1.00 92.00 103 TYR A C 1
ATOM 870 O O . TYR A 1 103 ? 2.027 4.921 -21.015 1.00 92.00 103 TYR A O 1
ATOM 878 N N . GLY A 1 104 ? 3.269 4.201 -22.723 1.00 91.31 104 GLY A N 1
ATOM 879 C CA . GLY A 1 104 ? 4.413 5.061 -22.415 1.00 91.31 104 GLY A CA 1
ATOM 880 C C . GLY A 1 104 ? 4.035 6.541 -22.468 1.00 91.31 104 GLY A C 1
ATOM 881 O O . GLY A 1 104 ? 3.202 6.936 -23.285 1.00 91.31 104 GLY A O 1
ATOM 882 N N . GLU A 1 105 ? 4.627 7.349 -21.592 1.00 88.81 105 GLU A N 1
ATOM 883 C CA . GLU A 1 105 ? 4.427 8.809 -21.512 1.00 88.81 105 GLU A CA 1
ATOM 884 C C . GLU A 1 105 ? 2.980 9.277 -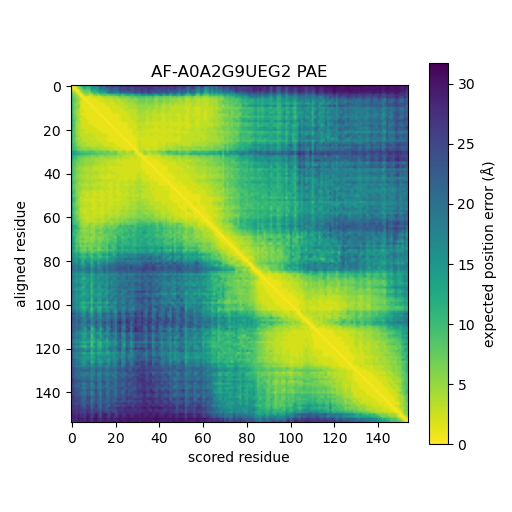21.249 1.00 88.81 105 GLU A C 1
ATOM 886 O O . GLU A 1 105 ? 2.714 10.478 -21.209 1.00 88.81 105 GLU A O 1
ATOM 891 N N . LEU A 1 106 ? 2.036 8.357 -21.020 1.00 87.44 106 LEU A N 1
ATOM 892 C CA . LEU A 1 106 ? 0.720 8.685 -20.485 1.00 87.44 106 LEU A CA 1
ATOM 893 C C . LEU A 1 106 ? 0.935 9.033 -19.005 1.00 87.44 106 LEU A C 1
ATOM 895 O O . LEU A 1 106 ? 1.309 8.170 -18.213 1.00 87.44 106 LEU A O 1
ATOM 899 N N . GLY A 1 107 ? 0.808 10.316 -18.654 1.00 87.94 107 GLY A N 1
ATOM 900 C CA . GLY A 1 107 ? 1.030 10.806 -17.288 1.00 87.94 107 GLY A CA 1
ATOM 901 C C . GLY A 1 107 ? 0.166 10.090 -16.238 1.00 87.94 107 GLY A C 1
ATOM 902 O O . GLY A 1 107 ? -0.735 9.324 -16.564 1.00 87.94 107 GLY A O 1
ATOM 903 N N . SER A 1 108 ? 0.403 10.357 -14.951 1.00 85.06 108 SER A N 1
ATOM 904 C CA . SER A 1 108 ? -0.277 9.650 -13.847 1.00 85.06 108 SER A CA 1
ATOM 905 C C . SER A 1 108 ? -1.806 9.783 -13.835 1.00 85.06 108 SER A C 1
ATOM 907 O O . SER A 1 108 ? -2.480 8.955 -13.234 1.00 85.06 108 SER A O 1
ATOM 909 N N . GLU A 1 109 ? -2.350 10.815 -14.480 1.00 88.12 109 GLU A N 1
ATOM 910 C CA . GLU A 1 109 ? -3.793 11.084 -14.579 1.00 88.12 109 GLU A CA 1
ATOM 911 C C . GLU A 1 109 ? -4.411 10.602 -15.904 1.00 88.12 109 GLU A C 1
ATOM 913 O O . GLU A 1 109 ? -5.522 10.996 -16.249 1.00 88.12 109 GLU A O 1
ATOM 918 N N . ALA A 1 110 ? -3.699 9.772 -16.668 1.00 87.81 110 ALA A N 1
ATOM 919 C CA . ALA A 1 110 ? -4.147 9.326 -17.979 1.00 87.81 110 ALA A CA 1
ATOM 920 C C . ALA A 1 110 ? -5.412 8.453 -17.952 1.00 87.81 110 ALA A C 1
ATOM 922 O O . ALA A 1 110 ? -5.521 7.505 -17.171 1.00 87.81 110 ALA A O 1
ATOM 923 N N . ASP A 1 111 ? -6.319 8.711 -18.897 1.00 87.88 111 ASP A N 1
ATOM 924 C CA . ASP A 1 111 ? -7.547 7.936 -19.112 1.00 87.88 111 ASP A CA 1
ATOM 925 C C . ASP A 1 111 ? -7.524 7.191 -20.466 1.00 87.88 111 ASP A C 1
ATOM 927 O O . ASP A 1 111 ? -6.659 7.384 -21.327 1.00 87.88 111 ASP A O 1
ATOM 931 N N . VAL A 1 112 ? -8.527 6.345 -20.707 1.00 89.38 112 VAL A N 1
ATOM 932 C CA . VAL A 1 112 ? -8.743 5.619 -21.971 1.00 89.38 112 VAL A CA 1
ATOM 933 C C . VAL A 1 112 ? -8.785 6.572 -23.174 1.00 89.38 112 VAL A C 1
ATOM 935 O O . VAL A 1 112 ? -8.370 6.205 -24.276 1.00 89.38 112 VAL A O 1
ATOM 938 N N . ARG A 1 113 ? -9.248 7.814 -22.975 1.00 90.88 113 ARG A N 1
ATOM 939 C CA . ARG A 1 113 ? -9.260 8.858 -24.010 1.00 90.88 113 ARG A CA 1
ATOM 940 C C . ARG A 1 113 ? -7.854 9.233 -24.468 1.00 90.88 113 ARG A C 1
ATOM 942 O O . ARG A 1 113 ? -7.651 9.394 -25.668 1.00 90.88 113 ARG A O 1
ATOM 949 N N . ASP A 1 114 ? -6.894 9.314 -23.556 1.00 91.44 114 ASP A N 1
ATOM 950 C CA . ASP A 1 114 ? -5.515 9.686 -23.880 1.00 91.44 114 ASP A CA 1
ATOM 951 C C . ASP A 1 114 ? -4.819 8.560 -24.638 1.00 91.44 114 ASP A C 1
ATOM 953 O O . ASP A 1 114 ? -4.189 8.802 -25.669 1.00 91.44 114 ASP A O 1
ATOM 957 N N . ALA A 1 115 ? -5.033 7.311 -24.212 1.00 88.75 115 ALA A N 1
ATOM 958 C CA . ALA A 1 115 ? -4.562 6.136 -24.942 1.00 88.75 115 ALA A CA 1
ATOM 959 C C . ALA A 1 115 ? -5.138 6.095 -26.372 1.00 88.75 115 ALA A C 1
ATOM 961 O O . ALA A 1 115 ? -4.411 5.851 -27.340 1.00 88.75 115 ALA A O 1
ATOM 962 N N . TYR A 1 116 ? -6.431 6.403 -26.529 1.00 93.31 116 TYR A N 1
ATOM 963 C CA . TYR A 1 116 ? -7.079 6.490 -27.839 1.00 93.31 116 TYR A CA 1
ATOM 964 C C . TYR A 1 116 ? -6.527 7.640 -28.696 1.00 93.31 116 TYR A C 1
ATOM 966 O O . TYR A 1 116 ? -6.274 7.462 -29.890 1.00 93.31 116 TYR A O 1
ATOM 974 N N . MET A 1 117 ? -6.296 8.818 -28.114 1.00 94.19 117 MET A N 1
ATOM 975 C CA . MET A 1 117 ? -5.743 9.966 -28.838 1.00 94.19 117 MET A CA 1
ATOM 976 C C . MET A 1 117 ? -4.281 9.741 -29.239 1.00 94.19 117 MET A C 1
ATOM 978 O O . MET A 1 117 ? -3.907 10.107 -30.356 1.00 94.19 117 MET A O 1
ATOM 982 N N . LYS A 1 118 ? -3.486 9.054 -28.410 1.00 92.12 118 LYS A N 1
ATOM 983 C CA . LYS A 1 118 ? -2.131 8.595 -28.750 1.00 92.12 118 LYS A CA 1
ATOM 984 C C . LYS A 1 118 ? -2.155 7.618 -29.926 1.00 92.12 118 LYS A C 1
ATOM 986 O O . LYS A 1 118 ? -1.437 7.812 -30.909 1.00 92.12 118 LYS A O 1
ATOM 991 N N . GLN A 1 119 ? -3.041 6.621 -29.881 1.00 92.12 119 GLN A N 1
ATOM 992 C CA . GLN A 1 119 ? -3.244 5.684 -30.989 1.00 92.12 119 GLN A CA 1
ATOM 993 C C . GLN A 1 119 ? -3.640 6.418 -32.279 1.00 92.12 119 GLN A C 1
ATOM 995 O O . GLN A 1 119 ? -3.073 6.165 -33.343 1.00 92.12 119 GLN A O 1
ATOM 1000 N N . LYS A 1 120 ? -4.576 7.369 -32.192 1.00 95.31 120 LYS A N 1
ATOM 1001 C CA . LYS A 1 120 ? -5.017 8.185 -33.329 1.00 95.31 120 LYS A CA 1
ATOM 1002 C C . LYS A 1 120 ? -3.884 9.042 -33.894 1.00 95.31 120 LYS A C 1
ATOM 1004 O O . LYS A 1 120 ? -3.749 9.123 -35.113 1.00 95.31 120 LYS A O 1
ATOM 1009 N N . HIS A 1 121 ? -3.069 9.663 -33.042 1.00 93.88 121 HIS A N 1
ATOM 1010 C CA . HIS A 1 121 ? -1.911 10.447 -33.470 1.00 93.88 121 HIS A CA 1
ATOM 1011 C C . HIS A 1 121 ? -0.916 9.580 -34.246 1.00 93.88 121 HIS A C 1
ATOM 1013 O O . HIS A 1 121 ? -0.510 9.966 -35.339 1.00 93.88 121 HIS A O 1
ATOM 1019 N N . ARG A 1 122 ? -0.613 8.375 -33.742 1.00 91.75 122 ARG A N 1
ATOM 1020 C CA . ARG A 1 122 ? 0.250 7.396 -34.420 1.00 91.75 122 ARG A CA 1
ATOM 1021 C C . ARG A 1 122 ? -0.283 7.036 -35.809 1.00 91.75 122 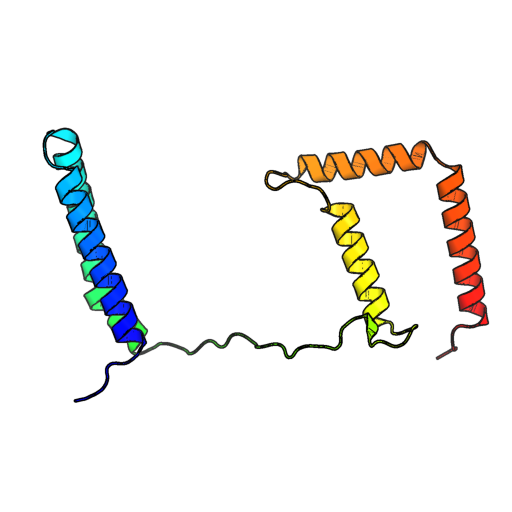ARG A C 1
ATOM 1023 O O . ARG A 1 122 ? 0.459 7.127 -36.777 1.00 91.75 122 ARG A O 1
ATOM 1030 N N . LEU A 1 123 ? -1.576 6.728 -35.934 1.00 91.56 123 LEU A N 1
ATOM 1031 C CA . LEU A 1 123 ? -2.200 6.418 -37.230 1.00 91.56 123 LEU A CA 1
ATOM 1032 C C . LEU A 1 123 ? -2.162 7.605 -38.205 1.00 91.56 123 LEU A C 1
ATOM 1034 O O . LEU A 1 123 ? -1.942 7.430 -39.401 1.00 91.56 123 LEU A O 1
ATOM 1038 N N . ILE A 1 124 ? -2.386 8.828 -37.717 1.00 94.69 124 ILE A N 1
ATOM 1039 C CA . ILE A 1 124 ? -2.292 10.034 -38.551 1.00 94.69 124 ILE A CA 1
ATOM 1040 C C . ILE A 1 124 ? -0.842 10.276 -38.984 1.00 94.69 124 ILE A C 1
ATOM 1042 O O . ILE A 1 124 ? -0.616 10.652 -40.132 1.00 94.69 124 ILE A O 1
ATOM 1046 N N . TRP A 1 125 ? 0.125 10.058 -38.096 1.00 93.38 125 TRP A N 1
ATOM 1047 C CA . TRP A 1 125 ? 1.546 10.204 -38.390 1.00 93.38 125 TRP A CA 1
ATOM 1048 C C . TRP A 1 125 ? 2.012 9.191 -39.442 1.00 93.38 125 TRP A C 1
ATOM 1050 O O . TRP A 1 125 ? 2.641 9.596 -40.416 1.00 93.38 125 TRP A O 1
ATOM 1060 N N . GLU A 1 126 ? 1.618 7.918 -39.319 1.00 90.31 126 GLU A N 1
ATOM 1061 C CA . GLU A 1 126 ? 1.917 6.863 -40.304 1.00 90.31 126 GLU A CA 1
ATOM 1062 C C . GLU A 1 126 ? 1.338 7.199 -41.686 1.00 90.31 126 GLU A C 1
ATOM 1064 O O . GLU A 1 126 ? 1.979 6.973 -42.706 1.00 90.31 126 GLU A O 1
ATOM 1069 N N . ARG A 1 127 ? 0.146 7.811 -41.735 1.00 93.44 127 ARG A N 1
ATOM 1070 C CA . ARG A 1 127 ? -0.457 8.280 -42.994 1.00 93.44 127 ARG A CA 1
ATOM 1071 C C . ARG A 1 127 ? 0.283 9.456 -43.634 1.00 93.44 127 ARG A C 1
ATOM 1073 O O . ARG A 1 127 ? 0.105 9.678 -44.827 1.00 93.44 127 ARG A O 1
ATOM 1080 N N . ARG A 1 128 ? 1.033 10.242 -42.856 1.00 95.00 128 ARG A N 1
ATOM 1081 C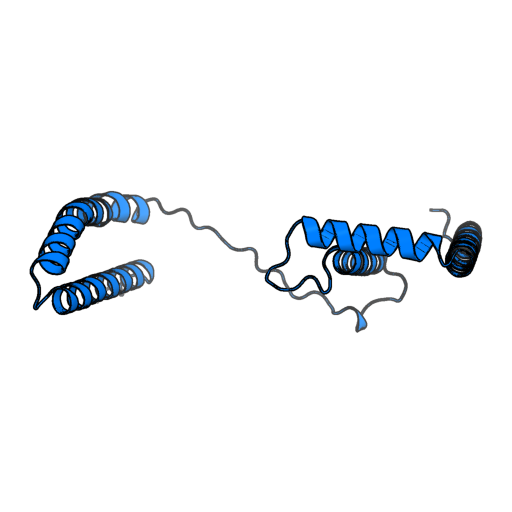 CA . ARG A 1 128 ? 1.790 11.408 -43.343 1.00 95.00 128 ARG A CA 1
ATOM 1082 C C . ARG A 1 128 ? 3.208 11.063 -43.794 1.00 95.00 128 ARG A C 1
ATOM 1084 O O . ARG A 1 128 ? 3.762 11.854 -44.543 1.00 95.00 128 ARG A O 1
ATOM 1091 N N . HIS A 1 129 ? 3.740 9.918 -43.369 1.00 94.94 129 HIS A N 1
ATOM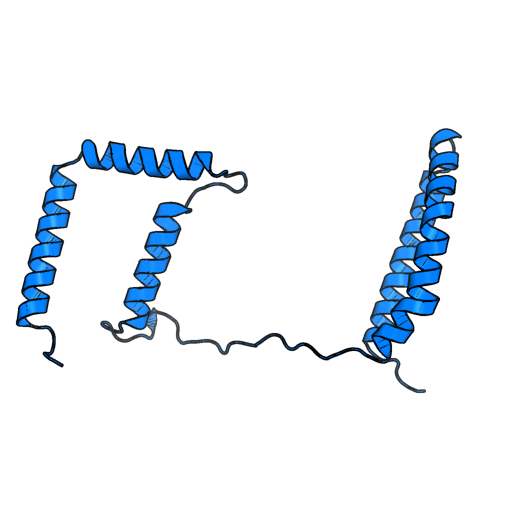 1092 C CA . HIS A 1 129 ? 5.100 9.467 -43.681 1.00 94.94 129 HIS A CA 1
ATOM 1093 C C . HIS A 1 129 ? 5.083 8.088 -44.363 1.00 94.94 129 HIS A C 1
ATOM 1095 O O . HIS A 1 129 ? 5.552 7.099 -43.786 1.00 94.94 129 HIS A O 1
ATOM 1101 N N . PRO A 1 130 ? 4.481 7.969 -45.564 1.00 92.50 130 PRO A N 1
ATOM 1102 C CA . PRO A 1 130 ? 4.438 6.704 -46.293 1.00 92.50 130 PRO A CA 1
ATOM 1103 C C . PRO A 1 130 ? 5.837 6.172 -46.635 1.00 92.50 130 PRO A C 1
ATOM 1105 O O . PRO A 1 130 ? 6.035 4.960 -46.613 1.00 92.50 130 PRO A O 1
ATOM 1108 N N . GLU A 1 131 ? 6.814 7.049 -46.873 1.00 92.62 131 GLU A N 1
ATOM 1109 C CA . GLU A 1 131 ? 8.199 6.693 -47.190 1.00 92.62 131 GLU A CA 1
ATOM 1110 C C . GLU A 1 131 ? 8.847 5.850 -46.083 1.00 92.62 131 GLU A C 1
ATOM 1112 O O . GLU A 1 131 ? 9.401 4.785 -46.354 1.00 92.62 131 GLU A O 1
ATOM 1117 N N . ILE A 1 132 ? 8.658 6.241 -44.820 1.00 91.38 132 ILE A N 1
ATOM 1118 C CA . ILE A 1 132 ? 9.181 5.510 -43.658 1.00 91.38 132 ILE A CA 1
ATOM 1119 C C . ILE A 1 132 ? 8.476 4.152 -43.517 1.00 91.38 132 ILE A C 1
ATOM 1121 O O . ILE A 1 132 ? 9.086 3.144 -43.149 1.00 91.38 132 ILE A O 1
ATOM 1125 N N . MET A 1 133 ? 7.179 4.095 -43.830 1.00 86.62 133 MET A N 1
ATOM 1126 C CA . MET A 1 133 ? 6.407 2.853 -43.757 1.00 86.62 133 MET A CA 1
ATOM 1127 C C . MET A 1 133 ? 6.817 1.863 -44.851 1.00 86.62 133 MET A C 1
ATOM 1129 O O . MET A 1 133 ? 6.918 0.666 -44.576 1.00 86.62 133 MET A O 1
ATOM 1133 N N . GLU A 1 134 ? 7.087 2.339 -46.067 1.00 90.69 134 GLU A N 1
ATOM 1134 C CA . GLU A 1 134 ? 7.586 1.522 -47.175 1.00 90.69 134 GLU A CA 1
ATOM 1135 C C . GLU A 1 134 ? 8.990 0.981 -46.905 1.00 90.69 134 GLU A C 1
ATOM 1137 O O . GLU A 1 134 ? 9.239 -0.204 -47.144 1.00 90.69 134 GLU A O 1
ATOM 1142 N N . GLU A 1 135 ? 9.884 1.806 -46.354 1.00 91.12 135 GLU A N 1
ATOM 1143 C CA . GLU A 1 135 ? 11.216 1.379 -45.919 1.00 91.12 135 GLU A CA 1
ATOM 1144 C C . GL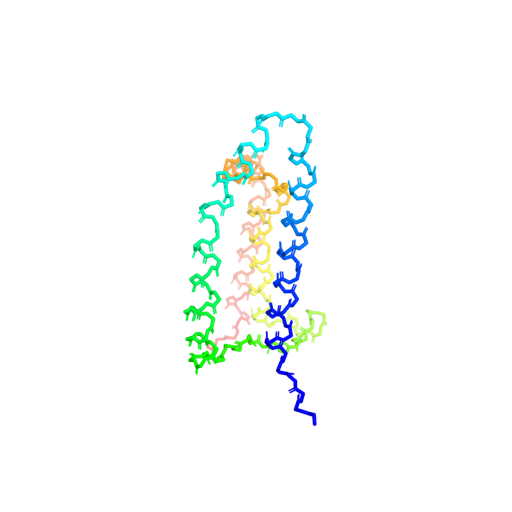U A 1 135 ? 11.128 0.304 -44.835 1.00 91.12 135 GLU A C 1
ATOM 1146 O O . GLU A 1 135 ? 11.725 -0.766 -44.973 1.00 91.12 135 GLU A O 1
ATOM 1151 N N . ARG A 1 136 ? 10.291 0.516 -43.812 1.00 87.25 136 ARG A N 1
ATOM 1152 C CA . ARG A 1 136 ? 10.030 -0.490 -42.775 1.00 87.25 136 ARG A CA 1
ATOM 1153 C C . ARG A 1 136 ? 9.477 -1.789 -43.372 1.00 87.25 136 ARG A C 1
ATOM 1155 O O . ARG A 1 136 ? 9.899 -2.875 -42.983 1.00 87.25 136 ARG A O 1
ATOM 1162 N N . GLN A 1 137 ? 8.555 -1.709 -44.335 1.00 85.62 137 GLN A N 1
ATOM 1163 C CA . GLN A 1 137 ? 8.014 -2.883 -45.033 1.00 85.62 137 GLN A CA 1
ATOM 1164 C C . GLN A 1 137 ? 9.051 -3.598 -45.905 1.00 85.62 137 GLN A C 1
ATOM 1166 O O . GLN A 1 137 ? 8.970 -4.819 -46.074 1.00 85.62 137 GLN A O 1
ATOM 1171 N N . ARG A 1 138 ? 9.992 -2.860 -46.502 1.00 92.06 138 ARG A N 1
ATOM 1172 C CA . ARG A 1 138 ? 11.104 -3.425 -47.271 1.00 92.06 138 ARG A CA 1
ATOM 1173 C C . ARG A 1 138 ? 12.059 -4.167 -46.339 1.00 92.06 138 ARG A C 1
ATOM 1175 O O . ARG A 1 138 ? 12.287 -5.349 -46.571 1.00 92.06 138 ARG A O 1
ATOM 1182 N N . ALA A 1 139 ? 12.461 -3.543 -45.234 1.00 87.81 139 ALA A N 1
ATOM 1183 C CA . ALA A 1 139 ? 13.298 -4.163 -44.210 1.00 87.81 139 ALA A CA 1
ATOM 1184 C C . ALA A 1 139 ? 12.661 -5.440 -43.628 1.00 87.81 139 ALA A C 1
ATOM 1186 O O . ALA A 1 139 ? 13.314 -6.476 -43.543 1.00 87.81 139 ALA A O 1
ATOM 1187 N N . ILE A 1 140 ? 11.356 -5.423 -43.312 1.00 83.75 140 ILE A N 1
ATOM 1188 C CA . ILE A 1 140 ? 10.635 -6.622 -42.840 1.00 83.75 140 ILE A CA 1
ATOM 1189 C C . ILE A 1 140 ? 10.616 -7.724 -43.908 1.00 83.75 140 ILE A C 1
ATOM 1191 O O . ILE A 1 140 ? 10.752 -8.902 -43.578 1.00 83.75 140 ILE A O 1
ATOM 1195 N N . ARG A 1 141 ? 10.417 -7.377 -45.187 1.00 86.69 141 ARG A N 1
ATOM 1196 C CA . ARG A 1 141 ? 10.447 -8.355 -46.287 1.00 86.69 141 ARG A CA 1
ATOM 1197 C C . ARG A 1 141 ? 11.826 -8.969 -46.451 1.00 86.69 141 ARG A C 1
ATOM 1199 O O . ARG A 1 141 ? 11.916 -10.186 -46.537 1.00 86.69 141 ARG A O 1
ATOM 1206 N N . GLU A 1 142 ? 12.869 -8.151 -46.473 1.00 90.44 142 GLU A N 1
ATOM 1207 C CA . GLU A 1 142 ? 14.256 -8.605 -46.573 1.00 90.44 142 GLU A CA 1
ATOM 1208 C C . GLU A 1 142 ? 14.619 -9.512 -45.397 1.00 90.44 142 GLU A C 1
ATOM 1210 O O . GLU A 1 142 ? 15.137 -10.602 -45.615 1.00 90.44 142 GLU A O 1
ATOM 1215 N N . HIS A 1 143 ? 14.231 -9.139 -44.175 1.00 80.62 143 HIS A N 1
ATOM 1216 C CA . HIS A 1 143 ? 14.408 -9.972 -42.987 1.00 80.62 143 HIS A CA 1
ATOM 1217 C C . HIS A 1 143 ? 13.657 -11.309 -43.085 1.00 80.62 143 HIS A C 1
ATOM 1219 O O . HIS A 1 143 ? 14.220 -12.358 -42.792 1.00 80.62 143 HIS A O 1
ATOM 1225 N N . LYS A 1 144 ? 12.399 -11.316 -43.552 1.00 79.19 144 LYS A N 1
ATOM 1226 C CA . LYS A 1 144 ? 11.629 -12.558 -43.767 1.00 79.19 144 LYS A CA 1
ATOM 1227 C C . LYS A 1 144 ? 12.241 -13.452 -44.841 1.00 79.19 144 LYS A C 1
ATOM 1229 O O . LYS A 1 144 ? 12.231 -14.665 -44.682 1.00 79.19 144 LYS A O 1
ATOM 1234 N N . VAL A 1 145 ? 12.752 -12.869 -45.924 1.00 86.62 145 VAL A N 1
ATOM 1235 C CA . VAL A 1 145 ? 13.462 -13.605 -46.979 1.00 86.62 145 VAL A CA 1
ATOM 1236 C C . VAL A 1 145 ? 14.764 -14.180 -46.426 1.00 86.62 145 VAL A C 1
ATOM 1238 O O . VAL A 1 145 ? 15.044 -15.355 -46.636 1.00 86.62 145 VAL A O 1
ATOM 1241 N N . TRP A 1 146 ? 15.524 -13.388 -45.669 1.00 82.81 146 TRP A N 1
ATOM 1242 C CA . TRP A 1 146 ? 16.735 -13.840 -44.992 1.00 82.81 146 TRP A CA 1
ATOM 1243 C C . TRP A 1 146 ? 16.449 -15.013 -44.047 1.00 82.81 146 TRP A C 1
ATOM 1245 O O . TRP A 1 146 ? 17.089 -16.054 -44.188 1.00 82.81 146 TRP A O 1
ATOM 1255 N N . LEU A 1 147 ? 15.429 -14.893 -43.186 1.00 73.75 147 LEU A N 1
ATOM 1256 C CA . LEU A 1 147 ? 14.935 -15.975 -42.331 1.00 73.75 147 LEU A CA 1
ATOM 1257 C C . LEU A 1 147 ? 14.496 -17.189 -43.154 1.00 73.75 147 LEU A C 1
ATOM 1259 O O . LEU A 1 147 ? 14.801 -18.309 -42.787 1.00 73.75 147 LEU A O 1
ATOM 1263 N N . TRP A 1 148 ? 13.823 -17.018 -44.288 1.00 75.31 148 TRP A N 1
ATOM 1264 C CA . TRP A 1 148 ? 13.392 -18.158 -45.104 1.00 75.31 148 TRP A CA 1
ATOM 1265 C C . TRP A 1 148 ? 14.569 -18.973 -45.671 1.00 75.31 148 TRP A C 1
ATOM 1267 O O . TRP A 1 148 ? 14.450 -20.183 -45.838 1.00 75.31 148 TRP A O 1
ATOM 1277 N N . PHE A 1 149 ? 15.712 -18.328 -45.929 1.00 80.06 149 PHE A N 1
ATOM 1278 C CA . PHE A 1 149 ? 16.930 -18.987 -46.415 1.00 80.06 149 PHE A CA 1
ATOM 1279 C C . PHE A 1 149 ? 17.887 -19.458 -45.306 1.00 80.06 149 PHE A C 1
ATOM 1281 O O . PHE A 1 149 ? 18.666 -20.376 -45.549 1.00 80.06 149 PHE A O 1
ATOM 1288 N N . HIS A 1 150 ? 17.855 -18.835 -44.123 1.00 72.19 150 HIS A N 1
ATOM 1289 C CA . HIS A 1 150 ? 18.834 -19.061 -43.047 1.00 72.19 150 HIS A CA 1
ATOM 1290 C C . HIS A 1 150 ? 18.227 -19.555 -41.729 1.00 72.19 150 HIS A C 1
ATOM 1292 O O . HIS A 1 150 ? 18.978 -19.956 -40.840 1.00 72.19 150 HIS A O 1
ATOM 1298 N N . ALA A 1 151 ? 16.901 -19.549 -41.573 1.00 64.88 151 ALA A N 1
ATOM 1299 C CA . AL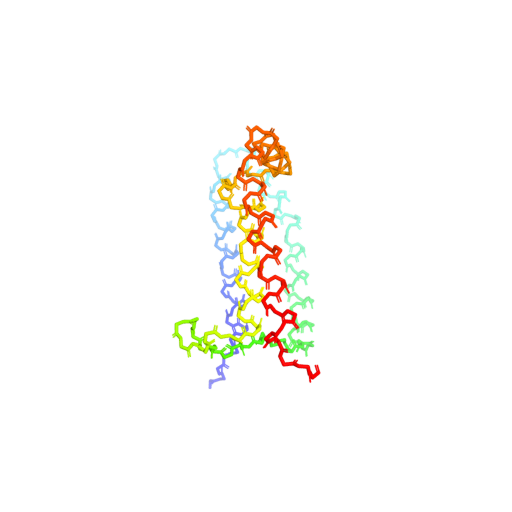A A 1 151 ? 16.270 -20.144 -40.406 1.00 64.88 151 ALA A CA 1
ATOM 1300 C C . ALA A 1 151 ? 16.465 -21.664 -40.470 1.00 64.88 151 ALA A C 1
ATOM 1302 O O . ALA A 1 151 ? 16.212 -22.276 -41.515 1.00 64.88 151 ALA A O 1
ATOM 1303 N N . PRO A 1 152 ? 16.918 -22.289 -39.374 1.00 55.97 152 PRO A N 1
ATOM 1304 C CA . PRO A 1 152 ? 17.047 -23.731 -39.319 1.00 55.97 152 PRO A CA 1
ATOM 1305 C C . PRO A 1 152 ? 15.668 -24.355 -39.555 1.00 55.97 152 PRO A C 1
ATOM 1307 O O . PRO A 1 152 ? 14.727 -24.096 -38.808 1.00 55.97 152 PRO A O 1
ATOM 1310 N N . ILE A 1 153 ? 15.547 -25.150 -40.622 1.00 56.62 153 ILE A N 1
ATOM 1311 C CA . ILE A 1 153 ? 14.374 -25.983 -40.892 1.00 56.62 153 ILE A CA 1
ATOM 1312 C C . ILE A 1 153 ? 14.360 -27.069 -39.806 1.00 56.62 153 ILE A C 1
ATOM 1314 O O . ILE A 1 153 ? 14.967 -28.124 -39.976 1.00 56.62 153 ILE A O 1
ATOM 1318 N N . PHE A 1 154 ? 13.731 -26.773 -38.671 1.00 44.75 154 PHE A N 1
ATOM 1319 C CA . PHE A 1 154 ? 13.383 -27.721 -37.615 1.00 44.75 154 PHE A CA 1
ATOM 1320 C C . PHE A 1 154 ? 11.928 -27.510 -37.210 1.00 44.75 154 PHE A C 1
ATOM 1322 O O . PHE A 1 154 ? 11.530 -26.339 -37.011 1.00 44.75 154 PHE A O 1
#

Solvent-accessible surface area (backbone atoms only — not comparable to full-atom values): 9308 Å² total; per-residue (Å²): 134,83,81,77,52,73,63,58,51,51,52,50,49,53,47,52,54,50,53,48,50,51,52,52,52,54,60,73,21,59,94,51,70,66,54,36,53,52,47,53,55,53,45,65,61,45,50,60,52,51,49,45,42,62,72,51,48,46,57,54,45,70,75,67,64,77,90,81,78,80,85,81,77,77,89,71,86,57,81,87,78,56,68,98,80,45,66,73,55,54,54,47,54,52,50,51,50,53,47,40,73,59,54,50,94,57,55,99,85,60,50,74,66,52,44,48,49,52,54,50,50,52,55,54,49,53,72,73,39,55,69,62,53,51,51,52,51,47,53,53,49,52,49,51,52,49,42,71,76,67,52,80,94,122

InterPro domains:
  IPR019377 NADH-ubiquinone oxidoreductase, subunit 10 [PF10249] (88-128)
  IPR039993 NADH dehydrogenase [ubiquinone] 1 beta subcomplex subunit 10 [PTHR13094] (6-88)

Radius of gyration: 30.59 Å; Cα contacts (8 Å, |Δi|>4): 29; chains: 1; bounding box: 47×51×77 Å

pLDDT: mean 86.97, std 1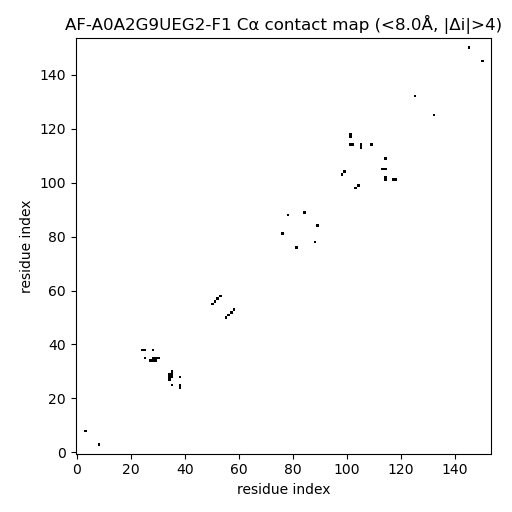0.37, range [38.25, 97.31]

Organism: Teladorsagia circumcincta (NCBI:txid45464)

Foldseek 3Di:
DDDDDPVVVVVVVVVVVVVVVLVVQCVVQPDDDVSVVVSVVVCVVVVVVVCCCVVPVVVVCVVDPDDDDDDDDDDDDDPVPDDPDDPVVVVVVVVVVVCCQQCNPQDPPHDPVVSVVSVVVVVVVCVVCVVVVVVVVVVVVVVVVVCVVPPPPD

Secondary structure (DSSP, 8-state):
-PPPPHHHHHHHHHHHHHHHHHHHHHHHTSSSHHHHHHHHHHHHHHHHHHHHIIIIIHHHHHHSPPP-----PPPP--GGGS-TT-HHHHHHHHHHHHHHHHHTT--TT--HHHHHHHHHHHHHHHHH-HHHHHHHHHHHHHHHHHHHHHS---

Mean predicted aligned error: 12.27 Å

Sequence (154 aa):
MVSSSLVEQRQAEEKAAWDAYWQLRDLDSRGTIFPRMRYYAHKAFDAPATWFRETIVQPINNRNRLPYYQRKLNRVPEIDECGVNDKVIEDLEENELNFFIKYGELGSEADVRDAYMKQKHRLIWERRHPEIMEERQRAIREHKVWLWFHAPIF